Protein AF-A0A967J097-F1 (afdb_monomer)

pLDDT: mean 94.84, std 6.76, range [53.97, 97.94]

Radius of gyration: 10.43 Å; Cα contacts (8 Å, |Δi|>4): 51; chains: 1; bounding box: 23×24×26 Å

Sequence (48 aa):
LFAPAVRPDLVAKMPGTGADLVVIDLEDATPVGAKEEARSTLADLVGS

Secondary structure (DSSP, 8-state):
-EEETT-HHHHTTGGGG--S--EEESSTTSPTT-HHHHHHHHHHHH--

Solvent-accessible surface area (backbone atoms only — not comparable to full-atom values): 2969 Å² total; per-residue (Å²): 84,79,39,33,29,82,38,58,81,57,52,75,49,49,84,78,66,77,62,95,51,76,46,76,36,69,55,93,70,39,58,93,89,37,56,63,57,19,52,51,44,42,49,62,69,69,72,110

Structure (mmCIF, N/CA/C/O backbone):
data_AF-A0A967J097-F1
#
_entry.id   AF-A0A967J097-F1
#
loop_
_atom_site.group_PDB
_atom_site.id
_atom_site.type_symbol
_atom_site.label_atom_id
_atom_site.label_alt_id
_atom_site.label_comp_id
_atom_site.label_asym_id
_atom_site.label_entity_id
_atom_site.label_seq_id
_atom_site.pdbx_PDB_ins_code
_atom_site.Cartn_x
_atom_site.Cartn_y
_atom_site.Cartn_z
_atom_site.occupancy
_atom_site.B_iso_or_equiv
_atom_site.auth_seq_id
_atom_site.auth_comp_id
_atom_site.auth_asym_id
_atom_site.auth_atom_id
_atom_site.pdbx_PDB_model_num
ATOM 1 N N . LEU A 1 1 ? -7.632 -6.512 4.521 1.00 96.38 1 LEU A N 1
ATOM 2 C CA . LEU A 1 1 ? -8.101 -6.364 3.127 1.00 96.38 1 LEU A CA 1
ATOM 3 C C . LEU A 1 1 ? -6.891 -6.201 2.219 1.00 96.38 1 LEU A C 1
ATOM 5 O O . LEU A 1 1 ? -6.004 -5.430 2.562 1.00 96.38 1 LEU A O 1
ATOM 9 N N . PHE A 1 2 ? -6.829 -6.954 1.124 1.00 97.06 2 PHE A N 1
ATOM 10 C CA . PHE A 1 2 ? -5.713 -6.911 0.177 1.00 97.06 2 PHE A CA 1
ATOM 11 C C . PHE A 1 2 ? -6.084 -6.087 -1.055 1.00 97.06 2 PHE A C 1
ATOM 13 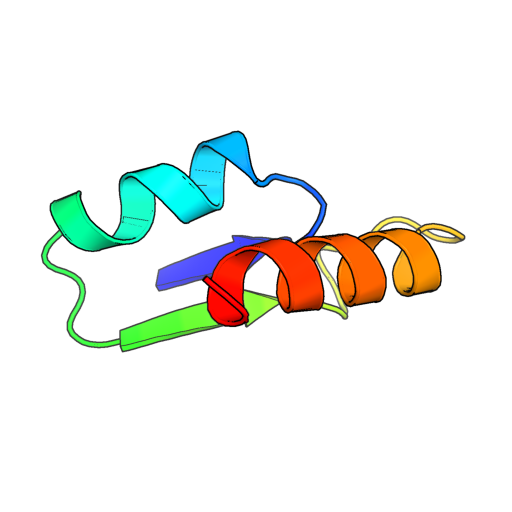O O . PHE A 1 2 ? -7.212 -6.190 -1.542 1.00 97.06 2 PHE A O 1
ATOM 20 N N . ALA A 1 3 ? -5.138 -5.301 -1.564 1.00 97.06 3 ALA A N 1
ATOM 21 C CA . ALA A 1 3 ? -5.270 -4.598 -2.836 1.00 97.06 3 ALA A CA 1
ATOM 22 C C . ALA A 1 3 ? -3.916 -4.555 -3.561 1.00 97.06 3 ALA A C 1
ATOM 24 O O . ALA A 1 3 ? -2.907 -4.271 -2.918 1.00 97.06 3 ALA A O 1
ATOM 25 N N . PRO A 1 4 ? -3.861 -4.811 -4.877 1.00 97.75 4 PRO A N 1
ATOM 26 C CA . PRO A 1 4 ? -2.611 -4.720 -5.623 1.00 97.75 4 PRO A CA 1
ATOM 27 C C . PRO A 1 4 ? -2.163 -3.265 -5.769 1.00 97.75 4 PRO A C 1
ATOM 29 O O . PRO A 1 4 ? -2.979 -2.397 -6.091 1.00 97.75 4 PRO A O 1
ATOM 32 N N . ALA A 1 5 ? -0.865 -2.997 -5.613 1.00 97.56 5 ALA A N 1
ATOM 33 C CA . ALA A 1 5 ? -0.331 -1.637 -5.737 1.00 97.56 5 ALA A CA 1
ATOM 34 C C . ALA A 1 5 ? -0.548 -1.025 -7.132 1.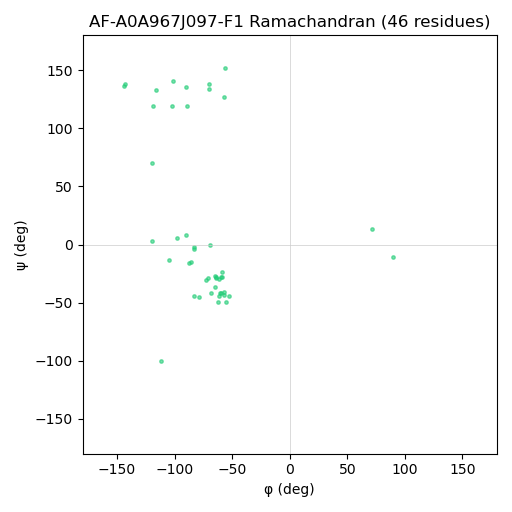00 97.56 5 ALA A C 1
ATOM 36 O O . ALA A 1 5 ? -0.762 0.176 -7.243 1.00 97.56 5 ALA A O 1
ATOM 37 N N . VAL A 1 6 ? -0.591 -1.852 -8.185 1.00 97.50 6 VAL A N 1
ATOM 38 C CA . VAL A 1 6 ? -0.894 -1.428 -9.571 1.00 97.50 6 VAL A CA 1
ATOM 39 C C . VAL A 1 6 ? -2.353 -0.980 -9.781 1.00 97.50 6 VAL A C 1
ATOM 41 O O . VAL A 1 6 ? -2.747 -0.622 -10.887 1.00 97.50 6 VAL A O 1
ATOM 44 N N . ARG A 1 7 ? -3.195 -1.015 -8.739 1.00 97.12 7 ARG A N 1
ATOM 45 C CA . ARG A 1 7 ? -4.584 -0.525 -8.758 1.00 97.12 7 ARG A CA 1
ATOM 46 C C . ARG A 1 7 ? -4.785 0.587 -7.729 1.00 97.12 7 ARG A C 1
ATOM 48 O O . ARG A 1 7 ? -5.494 0.386 -6.735 1.00 97.12 7 ARG A O 1
ATOM 55 N N . PRO A 1 8 ? -4.210 1.782 -7.960 1.00 95.62 8 PRO A N 1
ATOM 56 C CA . PRO A 1 8 ? -4.334 2.903 -7.029 1.00 95.62 8 PRO A CA 1
ATOM 57 C C . PRO A 1 8 ? -5.796 3.322 -6.800 1.00 95.62 8 PRO A C 1
ATOM 59 O O . PRO A 1 8 ? -6.151 3.763 -5.710 1.00 95.62 8 PRO A O 1
ATOM 62 N N . ASP A 1 9 ? -6.679 3.100 -7.779 1.00 96.12 9 ASP A N 1
ATOM 63 C CA . ASP A 1 9 ? -8.121 3.344 -7.668 1.00 96.12 9 ASP A CA 1
ATOM 64 C C . ASP A 1 9 ? -8.819 2.451 -6.627 1.00 96.12 9 ASP A C 1
ATOM 66 O O . ASP A 1 9 ? -9.837 2.848 -6.050 1.00 96.12 9 ASP A O 1
ATOM 70 N N . LEU A 1 10 ? -8.292 1.247 -6.384 1.00 95.75 10 LEU A N 1
ATOM 71 C CA . LEU A 1 10 ? -8.773 0.350 -5.335 1.00 95.75 10 LEU A CA 1
ATOM 72 C C . LEU A 1 10 ? -8.154 0.715 -3.991 1.00 95.75 10 LEU A C 1
ATOM 74 O O . LEU A 1 10 ? -8.882 0.798 -3.003 1.00 95.75 10 LEU A O 1
ATOM 78 N N . VAL A 1 11 ? -6.845 0.985 -3.963 1.00 95.50 11 VAL A N 1
ATOM 79 C CA . VAL A 1 11 ? -6.137 1.386 -2.738 1.00 95.50 11 VAL A CA 1
ATOM 80 C C . VAL A 1 11 ? -6.765 2.641 -2.122 1.00 95.50 11 VAL A C 1
ATOM 82 O O . VAL A 1 11 ? -7.034 2.658 -0.923 1.00 95.50 11 VAL A O 1
ATOM 85 N N . ALA A 1 12 ? -7.109 3.645 -2.934 1.00 94.19 12 ALA A N 1
ATOM 86 C CA . ALA A 1 12 ? -7.728 4.890 -2.470 1.00 94.19 12 ALA A CA 1
ATOM 87 C C . ALA A 1 12 ? -9.067 4.689 -1.731 1.00 94.19 12 ALA A C 1
ATOM 89 O O . ALA A 1 12 ? -9.471 5.527 -0.927 1.00 94.19 12 ALA A O 1
ATOM 90 N N . LYS A 1 13 ? -9.769 3.577 -1.980 1.00 94.94 13 LYS A N 1
ATOM 91 C CA . LYS A 1 13 ? -11.056 3.263 -1.337 1.00 94.94 13 LYS A CA 1
ATOM 92 C C . LYS A 1 13 ? -10.890 2.528 -0.009 1.00 94.94 13 LYS A C 1
ATOM 94 O O . LYS A 1 13 ? -11.842 2.472 0.767 1.00 94.94 13 LYS A O 1
ATOM 99 N N . MET A 1 14 ? -9.707 1.973 0.262 1.00 94.38 14 MET A N 1
ATOM 100 C CA . MET A 1 14 ? -9.451 1.099 1.411 1.00 94.38 14 MET A CA 1
ATOM 101 C C . MET A 1 14 ? -9.773 1.744 2.770 1.00 94.38 14 MET A C 1
ATOM 103 O O . MET A 1 14 ? -10.409 1.060 3.577 1.00 94.38 14 MET A O 1
ATOM 107 N N . PRO A 1 15 ? -9.462 3.034 3.030 1.00 92.00 15 PRO A N 1
ATOM 108 C CA . PRO A 1 15 ? -9.805 3.671 4.306 1.00 92.00 15 PRO A CA 1
ATOM 109 C C . PRO A 1 15 ? -11.309 3.667 4.625 1.00 92.00 15 PRO A C 1
ATOM 111 O O . PRO A 1 15 ? -11.693 3.628 5.789 1.00 92.00 15 PRO A O 1
ATOM 114 N N . GLY A 1 16 ? -12.175 3.662 3.605 1.00 95.50 16 GLY A N 1
ATOM 115 C CA . GLY A 1 16 ? -13.632 3.659 3.774 1.00 95.50 16 GLY A CA 1
ATOM 116 C C . GLY A 1 16 ? -14.251 2.279 4.015 1.00 95.50 16 GLY A C 1
ATOM 117 O O . GLY A 1 16 ? -15.464 2.180 4.173 1.00 95.50 16 GLY A O 1
ATOM 118 N N . THR A 1 17 ? -13.457 1.206 4.011 1.00 96.31 17 THR A N 1
ATOM 119 C CA . THR A 1 17 ? -13.976 -0.175 4.060 1.00 96.31 17 THR A CA 1
ATOM 120 C C . THR A 1 17 ? -14.253 -0.691 5.471 1.00 96.31 17 THR A C 1
ATOM 122 O O . THR A 1 17 ? -14.920 -1.712 5.617 1.00 96.31 17 THR A O 1
ATOM 125 N N . GLY A 1 18 ? -13.737 -0.016 6.504 1.00 96.81 18 GLY A N 1
ATOM 126 C CA . GLY A 1 18 ? -13.816 -0.483 7.892 1.00 96.81 18 GLY A CA 1
ATOM 127 C C . GLY A 1 18 ? -12.930 -1.698 8.198 1.00 96.81 18 GLY A C 1
ATOM 128 O O . GLY A 1 18 ? -13.121 -2.334 9.227 1.00 96.81 18 GLY A O 1
ATOM 129 N N . ALA A 1 19 ? -11.988 -2.049 7.317 1.00 97.50 19 ALA A N 1
ATOM 130 C CA . ALA A 1 19 ? -11.041 -3.128 7.571 1.00 97.50 19 ALA A CA 1
ATOM 131 C C . ALA A 1 19 ? -10.027 -2.736 8.660 1.00 97.50 19 ALA A C 1
ATOM 133 O O . ALA A 1 19 ? -9.403 -1.681 8.564 1.00 97.50 19 ALA A O 1
ATOM 134 N N . ASP A 1 20 ? -9.791 -3.630 9.624 1.00 97.94 20 ASP A N 1
ATOM 135 C CA . ASP A 1 20 ? -8.809 -3.412 10.701 1.00 97.94 20 ASP A CA 1
ATOM 136 C C . ASP A 1 20 ? -7.361 -3.331 10.188 1.00 97.94 20 ASP A C 1
ATOM 138 O O . ASP A 1 20 ? -6.501 -2.701 10.798 1.00 97.94 20 ASP A O 1
ATOM 142 N N . LEU A 1 21 ? -7.084 -3.985 9.055 1.00 96.50 21 LEU A N 1
ATOM 143 C CA . LEU A 1 21 ? -5.776 -4.004 8.409 1.00 96.50 21 LEU A CA 1
ATOM 144 C C . LEU A 1 21 ? -5.931 -3.986 6.891 1.00 96.50 21 LEU A C 1
ATOM 146 O O . LEU A 1 21 ? -6.737 -4.731 6.320 1.00 96.50 21 LEU A O 1
ATOM 150 N N . VAL A 1 22 ? -5.092 -3.194 6.232 1.00 95.38 22 VAL A N 1
ATOM 151 C CA . VAL A 1 22 ? -4.940 -3.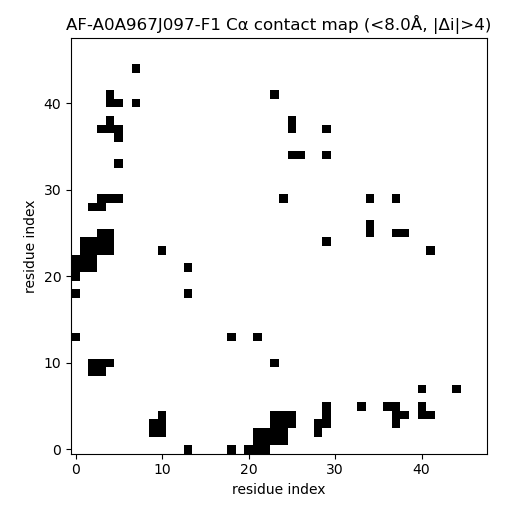164 4.776 1.00 95.38 22 VAL A CA 1
ATOM 152 C C . VAL A 1 22 ? -3.524 -3.605 4.430 1.00 95.38 22 VAL A C 1
ATOM 154 O O . VAL A 1 22 ? -2.564 -3.139 5.036 1.00 95.38 22 VAL A O 1
ATOM 157 N N . VAL A 1 23 ? -3.404 -4.508 3.460 1.00 96.44 23 VAL A N 1
ATOM 158 C CA . VAL A 1 23 ? -2.122 -4.958 2.914 1.00 96.44 23 VAL A CA 1
ATOM 159 C C . VAL A 1 23 ? -2.104 -4.601 1.436 1.00 96.44 23 VAL A C 1
ATOM 161 O O . VAL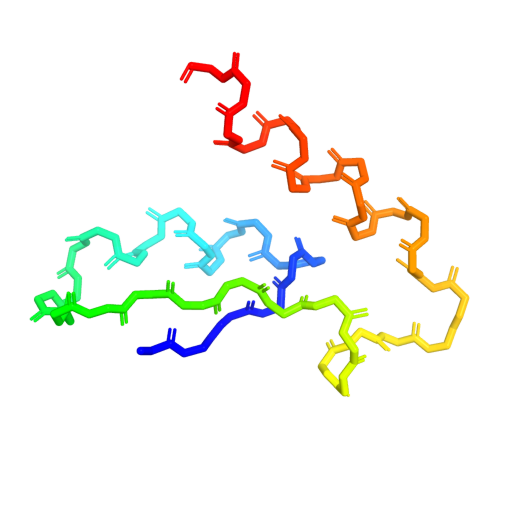 A 1 23 ? -2.962 -5.054 0.674 1.00 96.44 23 VAL A O 1
ATOM 164 N N . ILE A 1 24 ? -1.146 -3.766 1.041 1.00 96.88 24 ILE A N 1
ATOM 165 C CA . ILE A 1 24 ? -0.925 -3.453 -0.369 1.00 96.88 24 ILE A CA 1
ATOM 166 C C . ILE A 1 24 ? 0.056 -4.477 -0.931 1.00 96.88 24 ILE A C 1
ATOM 168 O O . ILE A 1 24 ? 1.179 -4.597 -0.446 1.00 96.88 24 ILE A O 1
ATOM 172 N N . ASP A 1 25 ? -0.396 -5.226 -1.930 1.00 97.75 25 ASP A N 1
ATOM 173 C CA . ASP A 1 25 ? 0.334 -6.354 -2.492 1.00 97.75 25 ASP A CA 1
ATOM 174 C C . ASP A 1 25 ? 1.251 -5.935 -3.653 1.00 97.75 25 ASP A C 1
ATOM 176 O O . ASP A 1 25 ? 0.853 -5.179 -4.546 1.00 97.75 25 ASP A O 1
ATOM 180 N N . LEU A 1 26 ? 2.476 -6.463 -3.627 1.00 97.69 26 LEU A N 1
ATOM 181 C CA . LEU A 1 26 ? 3.533 -6.299 -4.634 1.00 97.69 26 LEU A CA 1
ATOM 182 C C . LEU A 1 26 ? 3.957 -7.649 -5.250 1.00 97.69 26 LEU A C 1
ATOM 184 O O . LEU A 1 26 ? 4.912 -7.705 -6.036 1.00 97.69 26 LEU A O 1
ATOM 188 N N . GLU A 1 27 ? 3.297 -8.740 -4.858 1.00 96.31 27 GLU A N 1
AT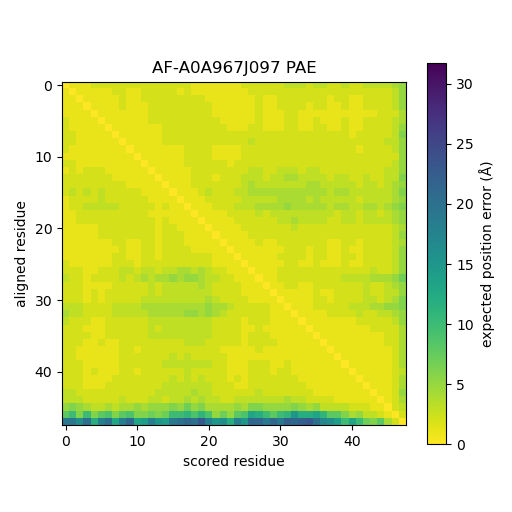OM 189 C CA . GLU A 1 27 ? 3.629 -10.106 -5.242 1.00 96.31 27 GLU A CA 1
ATOM 190 C C . GLU A 1 27 ? 2.557 -10.701 -6.160 1.00 96.31 27 GLU A C 1
ATOM 192 O O . GLU A 1 27 ? 2.574 -10.415 -7.358 1.00 96.31 27 GLU A O 1
ATOM 197 N N . ASP A 1 28 ? 1.646 -11.517 -5.636 1.00 96.25 28 ASP A N 1
ATOM 198 C CA . ASP A 1 28 ? 0.811 -12.422 -6.433 1.00 96.25 28 ASP A CA 1
ATOM 199 C C . ASP A 1 28 ? -0.258 -11.697 -7.259 1.00 96.25 28 ASP A C 1
ATOM 201 O O . ASP A 1 28 ? -0.631 -12.147 -8.345 1.00 96.25 28 ASP A O 1
ATOM 205 N N . ALA A 1 29 ? -0.730 -10.545 -6.790 1.00 96.38 29 ALA A N 1
ATOM 206 C CA . ALA A 1 29 ? -1.669 -9.694 -7.512 1.00 96.38 29 ALA A CA 1
ATOM 207 C C . ALA A 1 29 ? -0.967 -8.658 -8.414 1.00 96.38 29 ALA A C 1
ATOM 209 O O . ALA A 1 29 ? -1.633 -7.785 -8.980 1.00 96.38 29 ALA A O 1
ATOM 210 N N . THR A 1 30 ? 0.358 -8.747 -8.581 1.00 97.00 30 THR A N 1
ATOM 211 C CA . THR A 1 30 ? 1.135 -7.888 -9.486 1.00 97.00 30 THR A CA 1
ATOM 212 C C . THR A 1 30 ? 1.494 -8.637 -10.776 1.00 97.00 30 THR A C 1
ATOM 214 O O . THR A 1 30 ? 2.216 -9.634 -10.722 1.00 97.00 30 THR A O 1
ATOM 217 N N . PRO A 1 31 ? 1.052 -8.164 -11.961 1.00 96.94 31 PRO A N 1
ATOM 218 C CA . PRO A 1 31 ? 1.392 -8.795 -13.234 1.00 96.94 31 PRO A CA 1
ATOM 219 C C . PRO A 1 31 ? 2.901 -8.927 -13.468 1.00 96.94 31 PRO A C 1
ATOM 221 O O . PRO A 1 31 ? 3.708 -8.106 -13.022 1.00 96.94 31 PRO A O 1
ATOM 224 N N . VAL A 1 32 ? 3.286 -9.940 -14.247 1.00 95.81 32 VAL A N 1
ATOM 225 C CA . VAL A 1 32 ? 4.678 -10.126 -14.675 1.00 95.81 32 VAL A CA 1
ATOM 226 C C . VAL A 1 32 ? 5.154 -8.873 -15.416 1.00 95.81 32 VAL A C 1
ATOM 228 O O . VAL A 1 32 ? 4.508 -8.415 -16.353 1.00 95.81 32 VAL A O 1
ATOM 231 N N . GLY A 1 33 ? 6.287 -8.315 -14.982 1.00 96.81 33 GLY A N 1
ATOM 232 C CA . GLY A 1 33 ? 6.856 -7.078 -15.531 1.00 96.81 33 GLY A CA 1
ATOM 233 C C . GLY A 1 33 ? 6.387 -5.788 -14.847 1.00 96.81 33 GLY A C 1
ATOM 234 O O . GLY A 1 33 ? 7.022 -4.758 -15.035 1.00 96.81 33 GLY A O 1
ATOM 235 N N . ALA A 1 34 ? 5.363 -5.835 -13.990 1.00 97.75 34 ALA A N 1
ATOM 236 C CA . ALA A 1 34 ? 4.806 -4.643 -13.343 1.00 97.75 34 ALA A CA 1
ATOM 237 C C . ALA A 1 34 ? 5.337 -4.394 -11.916 1.00 97.75 34 ALA A C 1
ATOM 239 O O . ALA A 1 34 ? 4.879 -3.485 -11.234 1.00 97.75 34 ALA A O 1
ATOM 240 N N . LYS A 1 35 ? 6.317 -5.175 -11.429 1.00 97.25 35 LYS A N 1
ATOM 241 C CA . LYS A 1 35 ? 6.832 -5.041 -10.047 1.00 97.25 35 LYS A CA 1
ATOM 242 C C . LYS A 1 35 ? 7.505 -3.699 -9.758 1.00 97.25 35 LYS A C 1
ATOM 244 O O . LYS A 1 35 ? 7.569 -3.291 -8.602 1.00 97.25 35 LYS A O 1
ATOM 249 N N . GLU A 1 36 ? 8.070 -3.052 -10.771 1.00 97.94 36 GLU A N 1
ATOM 250 C CA . GLU A 1 36 ? 8.687 -1.733 -10.616 1.00 97.94 36 GLU A CA 1
ATOM 251 C C . GLU A 1 36 ? 7.634 -0.622 -10.581 1.00 97.94 36 GLU A C 1
ATOM 253 O O . GLU A 1 36 ? 7.656 0.194 -9.663 1.00 97.94 36 GLU A O 1
ATOM 258 N N . GLU A 1 37 ? 6.653 -0.675 -11.486 1.00 97.06 37 GLU A N 1
ATOM 259 C CA . GLU A 1 37 ? 5.469 0.192 -11.460 1.00 97.06 37 GLU A CA 1
ATOM 260 C C . GLU A 1 37 ? 4.744 0.090 -10.113 1.00 97.06 37 GLU A C 1
ATOM 262 O O . GLU A 1 37 ? 4.543 1.101 -9.451 1.00 97.06 37 GLU A O 1
ATOM 267 N N . ALA A 1 38 ? 4.468 -1.132 -9.645 1.00 97.62 38 ALA A N 1
ATOM 268 C CA . ALA A 1 38 ? 3.837 -1.400 -8.355 1.00 97.62 38 ALA A CA 1
ATOM 269 C C . ALA A 1 38 ? 4.562 -0.704 -7.188 1.00 97.62 38 ALA A C 1
ATOM 271 O O . ALA A 1 38 ? 3.928 -0.101 -6.321 1.00 97.62 38 ALA A O 1
ATOM 272 N N . ARG A 1 39 ? 5.902 -0.760 -7.174 1.00 97.12 39 ARG A N 1
ATOM 273 C CA . ARG A 1 39 ? 6.731 -0.106 -6.152 1.00 97.12 39 ARG A CA 1
ATOM 274 C C . ARG A 1 39 ? 6.675 1.418 -6.252 1.00 97.12 39 ARG A C 1
ATOM 276 O O . ARG A 1 39 ? 6.577 2.065 -5.213 1.00 97.12 39 ARG A O 1
ATOM 28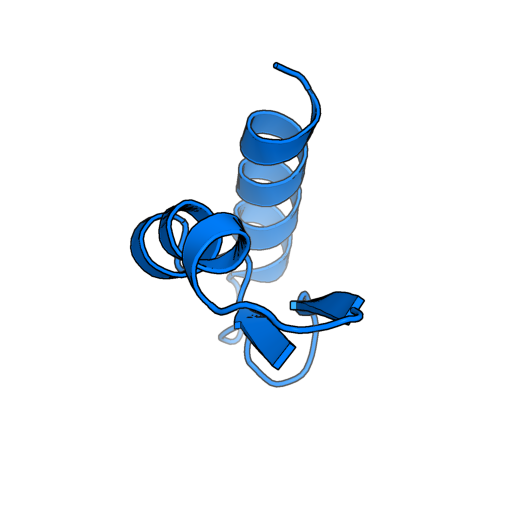3 N N . SER A 1 40 ? 6.712 1.974 -7.465 1.00 97.31 40 SER A N 1
ATOM 284 C CA . SER A 1 40 ? 6.570 3.421 -7.680 1.00 97.31 40 SER A CA 1
ATOM 285 C C . SER A 1 40 ? 5.202 3.911 -7.216 1.00 97.31 40 SER A C 1
ATOM 2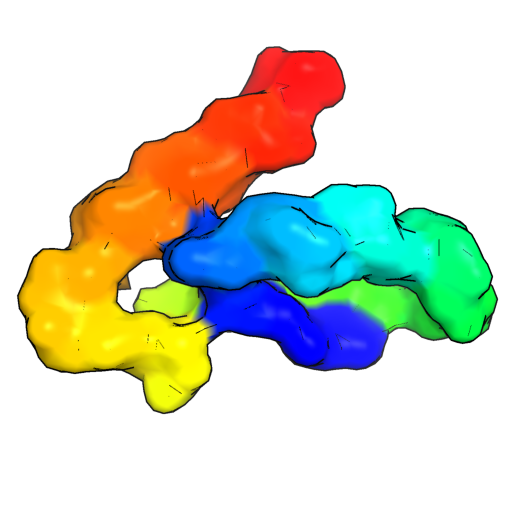87 O O . SER A 1 40 ? 5.124 4.832 -6.412 1.00 97.31 40 SER A O 1
ATOM 289 N N . THR A 1 41 ? 4.126 3.242 -7.638 1.00 96.44 41 THR A N 1
ATOM 290 C CA . THR A 1 41 ? 2.759 3.600 -7.246 1.00 96.44 41 THR A CA 1
ATOM 291 C C . THR A 1 41 ? 2.565 3.519 -5.737 1.00 96.44 41 THR A C 1
ATOM 293 O O . THR A 1 41 ? 1.951 4.409 -5.157 1.00 96.44 41 THR A O 1
ATOM 296 N N . LEU A 1 42 ? 3.107 2.492 -5.072 1.00 95.75 42 LEU A N 1
ATOM 297 C CA . LEU A 1 42 ? 3.048 2.413 -3.613 1.00 95.75 42 LEU A CA 1
ATOM 298 C C . LEU A 1 42 ? 3.777 3.591 -2.952 1.00 95.75 42 LEU A C 1
ATOM 300 O 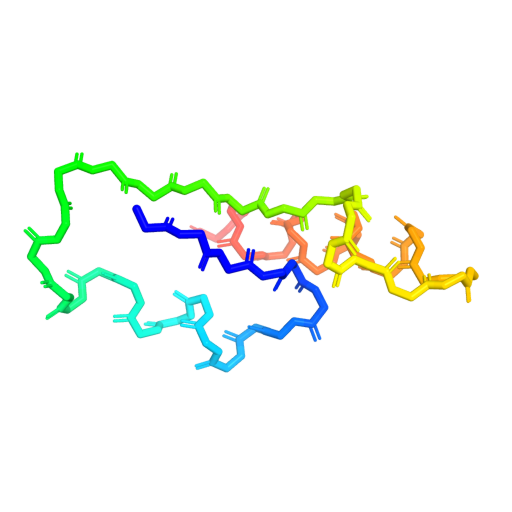O . LEU A 1 42 ? 3.232 4.168 -2.016 1.00 95.75 42 LEU A O 1
ATOM 304 N N . ALA A 1 43 ? 4.973 3.949 -3.429 1.00 95.44 43 ALA A N 1
ATOM 305 C CA . ALA A 1 43 ? 5.729 5.081 -2.895 1.00 95.44 43 ALA A CA 1
ATOM 306 C C . ALA A 1 43 ? 4.951 6.400 -3.031 1.00 95.44 43 ALA A C 1
ATOM 308 O O . ALA A 1 43 ? 4.886 7.161 -2.068 1.00 95.44 43 ALA A O 1
ATOM 309 N N . ASP A 1 44 ? 4.297 6.622 -4.173 1.00 94.38 44 ASP A N 1
ATOM 310 C CA . ASP A 1 44 ? 3.455 7.800 -4.404 1.00 94.38 44 ASP A CA 1
ATOM 311 C C . ASP A 1 44 ? 2.221 7.820 -3.483 1.00 94.38 44 ASP A C 1
ATOM 313 O O . ASP A 1 44 ? 1.823 8.878 -3.002 1.00 94.38 44 ASP A O 1
ATOM 317 N N . LEU A 1 45 ? 1.628 6.653 -3.203 1.00 90.19 45 LEU A N 1
ATOM 318 C CA . LEU A 1 45 ? 0.442 6.518 -2.348 1.00 90.19 45 LEU A CA 1
ATOM 319 C C . LEU A 1 45 ? 0.725 6.730 -0.851 1.00 90.19 45 LEU A C 1
ATOM 321 O O . LEU A 1 45 ? -0.183 7.140 -0.132 1.00 90.19 45 LEU A O 1
ATOM 325 N N . VAL A 1 46 ? 1.931 6.406 -0.364 1.00 85.50 46 VAL A N 1
ATOM 326 C CA . VAL A 1 46 ? 2.297 6.532 1.068 1.00 85.50 46 VAL A CA 1
ATOM 327 C C . VAL A 1 46 ? 3.199 7.727 1.374 1.00 85.50 46 VAL A C 1
ATOM 329 O O . VAL A 1 46 ? 3.399 8.050 2.542 1.00 85.50 46 VAL A O 1
ATOM 332 N N . GLY A 1 47 ? 3.785 8.348 0.349 1.00 79.44 47 GLY A N 1
ATOM 333 C CA . GLY A 1 47 ? 4.681 9.497 0.479 1.00 79.44 47 GLY A CA 1
ATOM 334 C C . GLY A 1 47 ? 3.977 10.853 0.606 1.00 79.44 47 GLY A C 1
ATOM 335 O O . GLY A 1 47 ? 4.667 11.8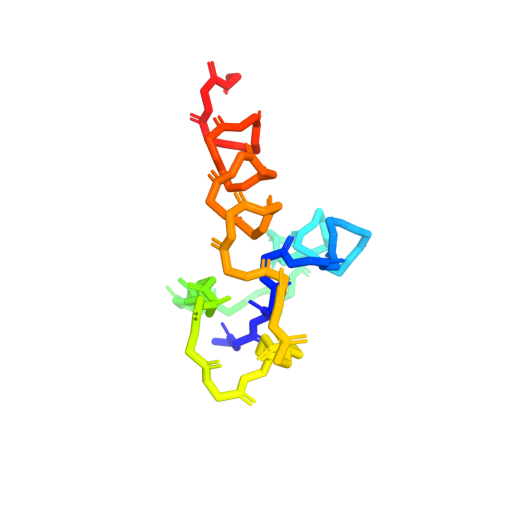58 0.778 1.00 79.44 47 GLY A O 1
ATOM 336 N N . SER A 1 48 ? 2.643 10.889 0.506 1.00 53.97 48 SER A N 1
ATOM 337 C CA . SER A 1 48 ? 1.796 12.084 0.659 1.00 53.97 48 SER A CA 1
ATOM 338 C C . SER A 1 48 ? 1.333 12.311 2.094 1.00 53.97 48 SER A C 1
ATOM 340 O O . SER A 1 48 ? 0.770 11.346 2.662 1.00 53.97 48 SER A O 1
#

Nearest PDB structures (foldseek):
  8khl-assembly1_C  TM=9.529E-01  e=1.960E-02  Pseudomonas aeruginosa
  4l9z-assembly1_D  TM=9.461E-01  e=1.828E-02  Cereibacter sphaeroides 2.4.1
  4l9y-assembly1_B  TM=9.401E-01  e=2.252E-02  Cereibacter sphaeroides 2.4.1
  5vxs-assembly2_E  TM=9.446E-01  e=3.618E-01  Homo sapiens
  5ugr-assembly1_A  TM=9.259E-01  e=3.149E-01  Methylorubrum extorquens AM1

Foldseek 3Di:
DEDELLCVVVVVCVVVPPDPDYDHDLPDPADDPCSVVSVVSVCVVPVD

Mean predicted aligned error: 2.38 Å